Protein AF-A0A354Q6N7-F1 (afdb_monomer_lite)

Foldseek 3Di:
DFWDDPDPFAIFDKDKDQVQDPVRDGDDIDDIDTQADAPTDWGAWAAAQLQQKIKIKHQQAADWDQDPPDHDTDRQFRMFIKIFGQDPPRDDQPDDDDDDPPDDPPVDLPDPDDDDDDDDDDDDDDDDDDPPPRNDNHGDRVCRNVRMGTDPDDTAAWDHWYHDHSDIDTDGDDDDDPVVVVD

pLDDT: mean 81.59, std 21.36, range [28.44, 98.69]

Structure (mmCIF, N/CA/C/O backbone):
data_AF-A0A354Q6N7-F1
#
_entry.id   AF-A0A354Q6N7-F1
#
loop_
_atom_site.group_PDB
_atom_site.id
_atom_site.type_symbol
_atom_site.label_atom_id
_atom_site.label_alt_id
_atom_site.label_comp_id
_atom_site.label_asym_id
_atom_site.label_entity_id
_atom_site.label_seq_id
_atom_site.pdbx_PDB_ins_code
_atom_site.Cartn_x
_atom_site.Cartn_y
_atom_site.Cartn_z
_atom_site.occupancy
_atom_site.B_iso_or_equiv
_atom_site.auth_seq_id
_atom_site.auth_comp_id
_atom_site.auth_asym_id
_atom_site.auth_atom_id
_atom_site.pdbx_PDB_model_num
ATOM 1 N N . ALA A 1 1 ? -4.421 6.807 7.358 1.00 95.75 1 ALA A N 1
ATOM 2 C CA . ALA A 1 1 ? -3.077 6.249 7.126 1.00 95.75 1 ALA A CA 1
ATOM 3 C C . ALA A 1 1 ? -2.298 7.232 6.268 1.00 95.75 1 ALA A C 1
ATOM 5 O O . ALA A 1 1 ? -2.925 7.935 5.482 1.00 95.75 1 ALA A O 1
ATOM 6 N N . TYR A 1 2 ? -0.984 7.327 6.434 1.00 97.75 2 TYR A N 1
ATOM 7 C CA . TYR A 1 2 ? -0.142 8.202 5.618 1.00 97.75 2 TYR A CA 1
ATOM 8 C C . TYR A 1 2 ? 1.257 7.610 5.454 1.00 97.75 2 TYR A C 1
ATOM 10 O O . TYR A 1 2 ? 1.681 6.769 6.245 1.00 97.75 2 TYR A O 1
ATOM 18 N N . THR A 1 3 ? 1.964 8.058 4.422 1.00 98.38 3 THR A N 1
ATOM 19 C CA . THR A 1 3 ? 3.353 7.681 4.157 1.00 98.38 3 THR A CA 1
ATOM 20 C C . THR A 1 3 ? 4.304 8.616 4.888 1.00 98.38 3 THR A C 1
ATOM 22 O O . THR A 1 3 ? 4.137 9.835 4.836 1.00 98.38 3 THR A O 1
ATOM 25 N N . LYS A 1 4 ? 5.323 8.059 5.545 1.00 97.94 4 LYS A N 1
ATOM 26 C CA . LYS A 1 4 ? 6.376 8.823 6.219 1.00 97.94 4 LYS A CA 1
ATOM 27 C C . LYS A 1 4 ? 7.749 8.337 5.769 1.00 97.94 4 LYS A C 1
ATOM 29 O O . LYS A 1 4 ? 7.989 7.133 5.726 1.00 97.94 4 LYS A O 1
ATOM 34 N N . HIS A 1 5 ? 8.655 9.275 5.507 1.00 97.88 5 HIS A N 1
ATOM 35 C CA . HIS A 1 5 ? 10.071 8.974 5.311 1.00 97.88 5 HIS A CA 1
ATOM 36 C C . HIS A 1 5 ? 10.718 8.550 6.632 1.00 97.88 5 HIS A C 1
ATOM 38 O O . HIS A 1 5 ? 10.623 9.257 7.638 1.00 97.88 5 HIS A O 1
ATOM 44 N N . LEU A 1 6 ? 11.370 7.390 6.611 1.00 97.12 6 LEU A N 1
ATOM 45 C CA . LEU A 1 6 ? 12.293 6.940 7.652 1.00 97.12 6 LEU A CA 1
ATOM 46 C C . LEU A 1 6 ? 13.732 7.350 7.301 1.00 97.12 6 LEU A C 1
ATOM 48 O O . LEU A 1 6 ? 14.519 7.664 8.188 1.00 97.12 6 LEU A O 1
ATOM 52 N N . SER A 1 7 ? 14.048 7.395 6.003 1.00 96.44 7 SER A N 1
ATOM 53 C CA . SER A 1 7 ? 15.291 7.926 5.436 1.00 96.44 7 SER A CA 1
ATOM 54 C C . SER A 1 7 ? 15.039 8.459 4.012 1.00 96.44 7 SER A C 1
ATOM 56 O O . SER A 1 7 ? 13.890 8.540 3.565 1.00 96.44 7 SER A O 1
ATOM 58 N N . LEU A 1 8 ? 16.106 8.816 3.287 1.00 93.25 8 LEU A N 1
ATOM 59 C CA . LEU A 1 8 ? 16.019 9.196 1.870 1.00 93.25 8 LEU A CA 1
ATOM 60 C C . LEU A 1 8 ? 15.509 8.053 0.978 1.00 93.25 8 LEU A C 1
ATOM 62 O O . LEU A 1 8 ? 14.829 8.315 -0.007 1.00 93.25 8 LEU A O 1
ATOM 66 N N . GLU A 1 9 ? 15.797 6.801 1.342 1.00 92.75 9 GLU A N 1
ATOM 67 C CA . GLU A 1 9 ? 15.470 5.616 0.535 1.00 92.75 9 GLU A CA 1
ATOM 68 C C . GLU A 1 9 ? 14.433 4.691 1.188 1.00 92.75 9 GLU A C 1
ATOM 70 O O . GLU A 1 9 ? 14.133 3.625 0.652 1.00 92.75 9 GLU A O 1
ATOM 75 N N . LEU A 1 10 ? 13.891 5.077 2.349 1.00 96.88 10 LEU A N 1
ATOM 76 C CA . LEU A 1 10 ? 12.929 4.272 3.098 1.00 96.88 10 LEU A CA 1
ATOM 77 C C . LEU A 1 10 ? 11.678 5.069 3.447 1.00 96.88 10 LEU A C 1
ATOM 79 O O . LEU A 1 10 ? 11.755 6.108 4.111 1.00 96.88 10 LEU A O 1
ATOM 83 N N . THR A 1 11 ? 10.514 4.535 3.079 1.00 98.38 11 THR A N 1
ATOM 84 C CA . THR A 1 11 ? 9.207 5.042 3.519 1.00 98.38 11 THR A CA 1
ATOM 85 C C . THR A 1 11 ? 8.363 3.926 4.110 1.00 98.38 11 THR A C 1
ATOM 87 O O . THR A 1 11 ? 8.349 2.818 3.587 1.00 98.38 11 THR A O 1
ATOM 90 N N . ALA A 1 12 ? 7.627 4.229 5.178 1.00 98.44 12 ALA A N 1
ATOM 91 C CA . ALA A 1 12 ? 6.687 3.307 5.813 1.00 98.44 12 ALA A CA 1
ATOM 92 C C . ALA A 1 12 ? 5.291 3.930 5.913 1.00 98.44 12 ALA A C 1
ATOM 94 O O . ALA A 1 12 ? 5.128 5.156 5.845 1.00 98.44 12 ALA A O 1
ATOM 95 N N . ILE A 1 13 ? 4.281 3.085 6.122 1.00 98.62 13 ILE A N 1
ATOM 96 C CA . ILE A 1 13 ? 2.915 3.530 6.385 1.00 98.62 13 ILE A CA 1
ATOM 97 C C . ILE A 1 13 ? 2.697 3.680 7.890 1.00 98.62 13 ILE A C 1
ATOM 99 O O . ILE A 1 13 ? 3.024 2.799 8.688 1.00 98.62 13 ILE A O 1
ATOM 103 N N . PHE A 1 14 ? 2.100 4.808 8.265 1.00 98.38 14 PHE A N 1
ATOM 104 C CA . PHE A 1 14 ? 1.717 5.137 9.629 1.00 98.38 14 PHE A CA 1
ATOM 105 C C . PHE A 1 14 ? 0.203 5.326 9.749 1.00 98.38 14 PHE A C 1
ATOM 107 O O . PHE A 1 14 ? -0.468 5.860 8.855 1.00 98.38 14 PHE A O 1
ATOM 114 N N . LEU A 1 15 ? -0.339 4.933 10.897 1.00 96.75 15 LEU A N 1
ATOM 115 C CA . LEU A 1 15 ? -1.688 5.273 11.331 1.00 96.75 15 LEU A CA 1
ATOM 116 C C . LEU A 1 15 ? -1.654 6.465 12.279 1.00 96.75 15 LEU A C 1
ATOM 118 O O . LEU A 1 15 ? -0.769 6.587 13.120 1.00 96.75 15 LEU A O 1
ATOM 122 N N . LEU A 1 16 ? -2.655 7.330 12.142 1.00 93.62 16 LEU A N 1
ATOM 123 C CA . LEU A 1 16 ? -2.861 8.486 13.000 1.00 93.62 16 LEU A CA 1
ATOM 124 C C . LEU A 1 16 ? -4.340 8.566 13.365 1.00 93.62 16 LEU A C 1
ATOM 126 O O . LEU A 1 16 ? -5.191 8.693 12.484 1.00 93.62 16 LEU A O 1
ATOM 130 N N . ASP A 1 17 ? -4.627 8.495 14.660 1.00 89.19 17 ASP A N 1
ATOM 131 C CA . ASP A 1 17 ? -5.966 8.699 15.206 1.00 89.19 17 ASP A CA 1
ATOM 132 C C . ASP A 1 17 ? -6.174 10.195 15.479 1.00 89.19 17 ASP A C 1
ATOM 134 O O . ASP A 1 17 ? -5.593 10.771 16.406 1.00 89.19 17 ASP A O 1
ATOM 138 N N . LEU A 1 18 ? -6.991 10.823 14.630 1.00 83.69 18 LEU A N 1
ATOM 139 C CA . LEU A 1 18 ? -7.288 12.254 14.679 1.00 83.69 18 LEU A CA 1
ATOM 140 C C . LEU A 1 18 ? -8.446 12.611 15.619 1.00 83.69 18 LEU A C 1
ATOM 142 O O . LEU A 1 18 ? -8.684 13.805 15.773 1.00 83.69 18 LEU A O 1
ATOM 146 N N . LYS A 1 19 ? -9.188 11.623 16.164 1.00 78.81 19 LYS A N 1
ATOM 147 C CA . LYS A 1 19 ? -10.480 11.755 16.885 1.00 78.81 19 LYS A CA 1
ATOM 148 C C . LYS A 1 19 ? -11.218 13.084 16.621 1.00 78.81 19 LYS A C 1
ATOM 150 O O . LYS A 1 19 ? -11.359 13.901 17.535 1.00 78.81 19 LYS A O 1
ATOM 155 N N . PRO A 1 20 ? -11.661 13.344 15.380 1.00 74.38 20 PRO A N 1
ATOM 156 C CA . PRO A 1 20 ? -12.223 14.640 15.023 1.00 74.38 20 PRO A CA 1
ATOM 157 C C . PRO A 1 20 ? -13.420 14.976 15.922 1.00 74.38 20 PRO A C 1
ATOM 159 O O . PRO A 1 20 ? -14.337 14.172 16.085 1.00 74.38 20 PRO A O 1
ATOM 162 N N . SER A 1 21 ? -13.400 16.165 16.528 1.00 75.25 21 SER A N 1
ATOM 163 C CA . SER A 1 21 ? -14.515 16.651 17.341 1.00 75.25 21 SER A CA 1
ATOM 164 C C . SER A 1 21 ? -15.721 16.935 16.448 1.00 75.25 21 SER A C 1
ATOM 166 O O . SER A 1 21 ? -15.581 17.616 15.432 1.00 75.25 21 SER A O 1
ATOM 168 N N . ALA A 1 22 ? -16.912 16.492 16.862 1.00 77.06 22 ALA A N 1
ATOM 169 C CA . ALA A 1 22 ? -18.169 16.784 16.164 1.00 77.06 22 ALA A CA 1
ATOM 170 C C . ALA A 1 22 ? -18.421 18.294 15.980 1.00 77.06 22 ALA A C 1
ATOM 172 O O . ALA A 1 22 ? -19.066 18.702 15.022 1.00 77.06 22 ALA A O 1
ATOM 173 N N . ASN A 1 23 ? -17.846 19.124 16.855 1.00 83.44 23 ASN A N 1
ATOM 174 C CA . ASN A 1 23 ? -18.022 20.576 16.852 1.00 83.44 23 ASN A CA 1
ATOM 175 C C . ASN A 1 23 ? -16.864 21.317 16.151 1.00 83.44 23 ASN A C 1
ATOM 177 O O . ASN A 1 23 ? -16.696 22.518 16.345 1.00 83.44 23 ASN A O 1
ATOM 181 N N . GLY A 1 24 ? -16.001 20.612 15.407 1.00 77.56 24 GLY A N 1
ATOM 182 C CA . GLY A 1 24 ? -14.896 21.217 14.647 1.00 77.56 24 GLY A CA 1
ATOM 183 C C . GLY A 1 24 ? -13.723 21.735 15.491 1.00 77.56 24 GLY A C 1
ATOM 184 O O . GLY A 1 24 ? -12.819 22.386 14.968 1.00 77.56 24 GLY A O 1
ATOM 185 N N . LYS A 1 25 ? -13.695 21.451 16.799 1.00 79.56 25 LYS A N 1
ATOM 186 C CA . LYS A 1 25 ? -12.598 21.872 17.677 1.00 79.56 25 LYS A CA 1
ATOM 187 C C . LYS A 1 25 ? -11.338 21.051 17.394 1.00 79.56 25 LYS A C 1
ATOM 189 O O . LYS A 1 25 ? -11.385 19.821 17.360 1.00 79.56 25 LYS A O 1
ATOM 194 N N . ARG A 1 26 ? -10.197 21.736 17.253 1.00 73.56 26 ARG A N 1
ATOM 195 C CA . ARG A 1 26 ? -8.878 21.092 17.174 1.00 73.56 26 ARG A CA 1
ATOM 196 C C . ARG A 1 26 ? -8.612 20.291 18.445 1.00 73.56 26 ARG A C 1
ATOM 198 O O . ARG A 1 26 ? -8.719 20.824 19.549 1.00 73.56 26 ARG A O 1
ATOM 205 N N . ILE A 1 27 ? -8.217 19.037 18.273 1.00 78.69 27 ILE A N 1
ATOM 206 C CA . ILE A 1 27 ? -7.749 18.178 19.354 1.00 78.69 27 ILE A CA 1
ATOM 207 C C . ILE A 1 27 ? -6.314 17.725 19.080 1.00 78.69 27 ILE A C 1
ATOM 209 O O . ILE A 1 27 ? -5.869 17.703 17.931 1.00 78.69 27 ILE A O 1
ATOM 213 N N . LYS A 1 28 ? -5.577 17.381 20.137 1.00 81.25 28 LYS A N 1
ATOM 214 C CA . LYS A 1 28 ? -4.241 16.799 19.996 1.00 81.25 28 LYS A CA 1
ATOM 215 C C . LYS A 1 28 ? -4.390 15.371 19.468 1.00 81.25 28 LYS A C 1
ATOM 217 O O . LYS A 1 28 ? -5.076 14.562 20.092 1.00 81.25 28 LYS A O 1
ATOM 222 N N . ALA A 1 29 ? -3.769 15.083 18.327 1.00 82.94 29 ALA A N 1
ATOM 223 C CA . ALA A 1 29 ? -3.731 13.730 17.789 1.00 82.94 29 ALA A CA 1
ATOM 224 C C . ALA A 1 29 ? -2.908 12.814 18.707 1.00 82.94 29 ALA A C 1
ATOM 226 O O . ALA A 1 29 ? -2.018 13.280 19.425 1.00 82.94 29 ALA A O 1
ATOM 227 N N . LYS A 1 30 ? -3.215 11.515 18.684 1.00 86.81 30 LYS A N 1
ATOM 228 C CA . LYS A 1 30 ? -2.350 10.515 19.320 1.00 86.81 30 LYS A CA 1
ATOM 229 C C . LYS A 1 30 ? -1.020 10.407 18.577 1.00 86.81 30 LYS A C 1
ATOM 231 O O . LYS A 1 30 ? -0.914 10.832 17.426 1.00 86.81 30 LYS A O 1
ATOM 236 N N . ASP A 1 31 ? -0.039 9.792 19.226 1.00 92.69 31 ASP A N 1
ATOM 237 C CA . ASP A 1 31 ? 1.222 9.470 18.571 1.00 92.69 31 ASP A CA 1
ATOM 238 C C . ASP A 1 31 ? 0.977 8.529 17.377 1.00 92.69 31 ASP A C 1
ATOM 240 O O . ASP A 1 31 ? 0.212 7.564 17.502 1.00 92.69 31 AS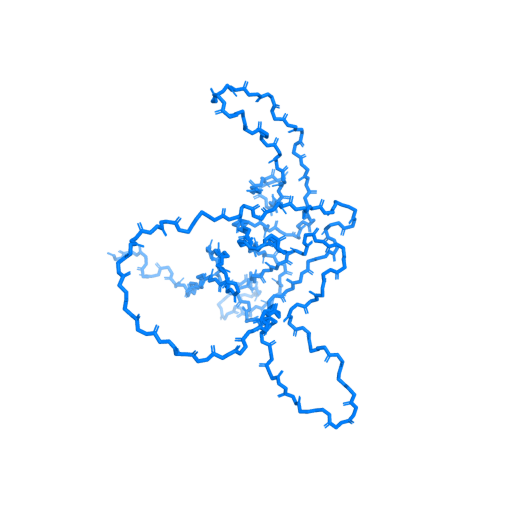P A O 1
ATOM 244 N N . PRO A 1 32 ? 1.573 8.813 16.204 1.00 95.56 32 PRO A N 1
ATOM 245 C CA . PRO A 1 32 ? 1.449 7.942 15.047 1.00 95.56 32 PRO A CA 1
ATOM 246 C C . PRO A 1 32 ? 2.042 6.555 15.311 1.00 95.56 32 PRO A C 1
ATOM 248 O O . PRO A 1 32 ? 3.126 6.437 15.880 1.00 95.56 32 PRO A O 1
ATOM 251 N N . VAL A 1 33 ? 1.379 5.513 14.813 1.00 97.06 33 VAL A N 1
ATOM 252 C CA . VAL A 1 33 ? 1.841 4.120 14.913 1.00 97.06 33 VAL A CA 1
ATOM 253 C C . VAL A 1 33 ? 2.346 3.664 13.549 1.00 97.06 33 VAL A C 1
ATOM 255 O O . VAL A 1 33 ? 1.612 3.760 12.566 1.00 97.06 33 VAL A O 1
ATOM 258 N N . GLN A 1 34 ? 3.584 3.172 13.473 1.00 98.06 34 GLN A N 1
ATOM 259 C CA . GLN A 1 34 ? 4.106 2.537 12.260 1.00 98.06 34 GLN A CA 1
ATOM 260 C C . GLN A 1 34 ? 3.454 1.164 12.091 1.00 98.06 34 GLN A C 1
ATOM 262 O O . GLN A 1 34 ? 3.458 0.373 13.030 1.00 98.06 34 GLN A O 1
ATOM 267 N N . ILE A 1 35 ? 2.908 0.876 10.910 1.00 98.19 35 ILE A N 1
ATOM 268 C CA . ILE A 1 35 ? 2.184 -0.382 10.657 1.00 98.19 35 ILE A CA 1
ATOM 269 C C . ILE A 1 35 ? 2.809 -1.255 9.573 1.00 98.19 35 ILE A C 1
ATOM 271 O O . ILE A 1 35 ? 2.388 -2.392 9.398 1.00 98.19 35 ILE A O 1
ATOM 275 N N . THR A 1 36 ? 3.826 -0.758 8.869 1.00 98.31 36 THR A N 1
ATOM 276 C CA . THR A 1 36 ? 4.599 -1.555 7.915 1.00 98.31 36 THR A CA 1
ATOM 277 C C . THR A 1 36 ? 6.085 -1.528 8.254 1.00 98.31 36 THR A C 1
ATOM 279 O O . THR A 1 36 ? 6.597 -0.551 8.804 1.00 98.31 36 THR A O 1
ATOM 282 N N . GLN A 1 37 ? 6.786 -2.611 7.920 1.00 96.06 37 GLN A N 1
ATOM 283 C CA . GLN A 1 37 ? 8.248 -2.691 7.968 1.00 96.06 37 GLN A CA 1
ATOM 284 C C . GLN A 1 37 ? 8.776 -2.699 6.528 1.00 96.06 37 GLN A C 1
ATOM 286 O O . GLN A 1 37 ? 8.704 -3.747 5.883 1.00 96.06 37 GLN A O 1
ATOM 291 N N . PRO A 1 38 ? 9.178 -1.551 5.952 1.00 93.19 38 PRO A N 1
ATOM 292 C CA . PRO A 1 38 ? 9.554 -1.452 4.542 1.00 93.19 38 PRO A CA 1
ATOM 293 C C . PRO A 1 38 ? 10.894 -2.111 4.236 1.00 93.19 38 PRO A C 1
ATOM 295 O O . PRO A 1 38 ? 11.821 -2.052 5.037 1.00 93.19 38 PRO A O 1
ATOM 298 N N . VAL A 1 39 ? 11.003 -2.675 3.030 1.00 93.62 39 VAL A N 1
ATOM 299 C CA . VAL A 1 39 ? 12.310 -3.008 2.437 1.00 93.62 39 VAL A CA 1
ATOM 300 C C . VAL A 1 39 ? 12.891 -1.783 1.728 1.00 93.62 39 VAL A C 1
ATOM 302 O O . VAL A 1 39 ? 14.075 -1.496 1.864 1.00 93.62 39 VAL A O 1
ATOM 305 N N . ARG A 1 40 ? 12.043 -1.031 1.011 1.00 94.19 40 ARG A N 1
ATOM 306 C CA . ARG A 1 40 ? 12.386 0.266 0.417 1.00 94.19 40 ARG A CA 1
ATOM 307 C C . ARG A 1 40 ? 11.244 1.271 0.590 1.00 94.19 40 ARG A C 1
ATOM 309 O O . ARG A 1 40 ? 11.121 1.909 1.632 1.00 94.19 40 ARG A O 1
ATOM 316 N N . TYR A 1 41 ? 10.349 1.365 -0.385 1.00 96.62 41 TYR A N 1
ATOM 317 C CA . TYR A 1 41 ? 9.258 2.336 -0.370 1.00 96.62 41 TYR A CA 1
ATOM 318 C C . TYR A 1 41 ? 7.920 1.655 -0.117 1.00 96.62 41 TYR A C 1
ATOM 320 O O . TYR A 1 41 ? 7.472 0.913 -0.980 1.00 96.62 41 TYR A O 1
ATOM 328 N N . ASP A 1 42 ? 7.252 1.948 0.998 1.00 98.31 42 ASP A N 1
ATOM 329 C CA . ASP A 1 42 ? 5.803 1.756 1.135 1.00 98.31 42 ASP A CA 1
ATOM 330 C C . ASP A 1 42 ? 5.096 3.106 1.004 1.00 98.31 42 ASP A C 1
ATOM 332 O O . ASP A 1 42 ? 5.447 4.063 1.707 1.00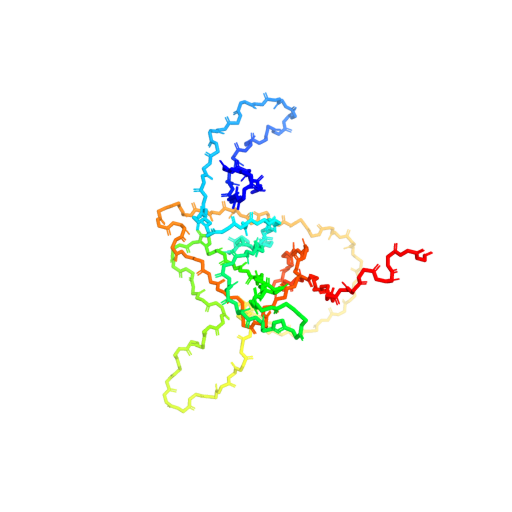 98.31 42 ASP A O 1
ATOM 336 N N . PHE A 1 43 ? 4.100 3.212 0.124 1.00 98.25 43 PHE A N 1
ATOM 337 C CA . PHE A 1 43 ? 3.429 4.482 -0.150 1.00 98.25 43 PHE A CA 1
ATOM 338 C C . PHE A 1 43 ? 2.002 4.324 -0.704 1.00 98.25 43 PHE A C 1
ATOM 340 O O . PHE A 1 43 ? 1.516 3.217 -0.920 1.00 98.25 43 PHE A O 1
ATOM 347 N N . SER A 1 44 ? 1.310 5.454 -0.891 1.00 98.31 44 SER A N 1
ATOM 348 C CA . SER A 1 44 ? -0.078 5.525 -1.384 1.00 98.31 44 SER A CA 1
ATOM 349 C C . SER A 1 44 ? -1.077 4.663 -0.587 1.00 98.31 44 SER A C 1
ATOM 351 O O . SER A 1 44 ? -1.765 3.835 -1.176 1.00 98.31 44 SER A O 1
ATOM 353 N N . PRO A 1 45 ? -1.187 4.814 0.749 1.00 98.44 45 PRO A N 1
ATOM 354 C CA . PRO A 1 45 ? -2.115 4.007 1.531 1.00 98.44 45 PRO A CA 1
ATOM 355 C C . PRO A 1 45 ? -3.581 4.389 1.258 1.00 98.44 45 PRO A C 1
ATOM 357 O O . PRO A 1 45 ? -3.935 5.569 1.311 1.00 98.44 45 PRO A O 1
ATOM 360 N N . ALA A 1 46 ? -4.448 3.397 1.054 1.00 98.38 46 ALA A N 1
ATOM 361 C CA . ALA A 1 46 ? -5.880 3.570 0.817 1.00 98.38 46 ALA A CA 1
ATOM 362 C C . ALA A 1 46 ? -6.697 2.513 1.575 1.00 98.38 46 ALA A C 1
ATOM 364 O O . ALA A 1 46 ? -6.447 1.318 1.455 1.00 98.38 46 ALA A O 1
ATOM 365 N N . PHE A 1 47 ? -7.684 2.944 2.360 1.00 97.12 47 PHE A N 1
ATOM 366 C CA . PHE A 1 47 ? -8.558 2.015 3.081 1.00 97.12 47 PHE A CA 1
ATOM 367 C C . PHE A 1 47 ? -9.579 1.360 2.148 1.00 97.12 47 PHE A C 1
ATOM 369 O O . PHE A 1 47 ? -10.120 2.009 1.251 1.00 97.12 47 PHE A O 1
ATOM 376 N N . ASP A 1 48 ? -9.880 0.091 2.412 1.00 95.38 48 ASP A N 1
ATOM 377 C CA . ASP A 1 48 ? -11.106 -0.553 1.949 1.00 95.38 48 ASP A CA 1
ATOM 378 C C . ASP A 1 48 ? -12.330 0.136 2.590 1.00 95.38 48 ASP A C 1
ATOM 380 O O . ASP A 1 48 ? -12.333 0.326 3.812 1.00 95.38 48 ASP A O 1
ATOM 384 N N . PRO A 1 49 ? -13.376 0.509 1.826 1.00 94.56 49 PRO A N 1
ATOM 385 C CA . PRO A 1 49 ? -14.574 1.148 2.378 1.00 94.56 49 PRO A CA 1
ATOM 386 C C . PRO A 1 49 ? -15.310 0.320 3.439 1.00 94.56 49 PRO A C 1
ATOM 388 O O . PRO A 1 49 ? -16.010 0.891 4.273 1.00 94.56 49 PRO A O 1
ATOM 391 N N . GLU A 1 50 ? -15.146 -1.005 3.427 1.00 91.88 50 GLU A N 1
ATOM 392 C CA . GLU A 1 50 ? -15.723 -1.916 4.424 1.00 91.88 50 GLU A CA 1
ATOM 393 C C . GLU A 1 50 ? -14.810 -2.117 5.649 1.00 91.88 50 GLU A C 1
ATOM 395 O O . GLU A 1 50 ? -15.176 -2.816 6.590 1.00 91.88 50 GLU A O 1
ATOM 400 N N . GLY A 1 51 ? -13.628 -1.488 5.677 1.00 93.00 51 GLY A N 1
ATOM 401 C CA . GLY A 1 51 ? -12.714 -1.532 6.819 1.00 93.00 51 GLY A CA 1
ATOM 402 C C . GLY A 1 51 ? -12.028 -2.883 7.026 1.00 93.00 51 GLY A C 1
ATOM 403 O O . GLY A 1 51 ? -11.540 -3.147 8.123 1.00 93.00 51 GLY A O 1
ATOM 404 N N . ARG A 1 52 ? -11.975 -3.740 6.000 1.00 93.69 52 ARG A N 1
ATOM 405 C CA . ARG A 1 52 ? -11.313 -5.054 6.084 1.00 93.69 52 ARG A CA 1
ATOM 406 C C . ARG A 1 52 ? -9.801 -4.944 5.905 1.00 93.69 52 ARG A C 1
ATOM 408 O O . ARG A 1 52 ? -9.031 -5.619 6.592 1.00 93.69 52 ARG A O 1
ATOM 415 N N . TRP A 1 53 ? -9.379 -4.066 4.996 1.00 96.75 53 TRP A N 1
ATOM 416 C CA . TRP A 1 53 ? -7.998 -3.981 4.535 1.00 96.75 53 TRP A CA 1
ATOM 417 C C . TRP A 1 53 ? -7.502 -2.539 4.417 1.00 96.75 53 TRP A C 1
ATOM 419 O O . TRP A 1 53 ? -8.272 -1.592 4.229 1.00 96.75 53 TRP A O 1
ATOM 429 N N . LEU A 1 54 ? -6.181 -2.386 4.472 1.00 98.06 54 LEU A N 1
ATOM 430 C CA . LEU A 1 54 ? -5.474 -1.199 4.010 1.00 98.06 54 LEU A CA 1
ATOM 431 C C . LEU A 1 54 ? -4.615 -1.577 2.804 1.00 98.06 54 LEU A C 1
ATOM 433 O O . LEU A 1 54 ? -3.658 -2.334 2.933 1.00 98.06 54 LEU A O 1
ATOM 437 N N . TYR A 1 55 ? -4.940 -1.026 1.644 1.00 98.56 55 TYR A N 1
ATOM 438 C CA . TYR A 1 55 ? -4.140 -1.165 0.436 1.00 98.56 55 TYR A CA 1
ATOM 439 C C . TYR A 1 55 ? -2.979 -0.179 0.441 1.00 98.56 55 TYR A C 1
ATOM 441 O O . TYR A 1 55 ? -3.099 0.924 0.975 1.00 98.56 55 TYR A O 1
ATOM 449 N N . PHE A 1 56 ? -1.869 -0.551 -0.181 1.00 98.69 56 PHE A N 1
ATOM 450 C CA . PHE A 1 56 ? -0.732 0.332 -0.414 1.00 98.69 56 PHE A CA 1
ATOM 451 C C . PHE A 1 56 ? 0.127 -0.214 -1.558 1.00 98.69 56 PHE A C 1
ATOM 453 O O . PHE A 1 56 ? -0.037 -1.350 -2.005 1.00 98.69 56 PHE A O 1
ATOM 460 N N . LEU A 1 57 ? 1.040 0.610 -2.054 1.00 98.62 57 LEU A N 1
ATOM 461 C CA . LEU A 1 57 ? 2.042 0.214 -3.034 1.00 98.62 57 LEU A CA 1
ATOM 462 C C . LEU A 1 57 ? 3.374 0.020 -2.325 1.00 98.62 57 LEU A C 1
ATOM 464 O O . LEU A 1 57 ? 3.713 0.798 -1.428 1.00 98.62 57 LEU A O 1
ATOM 468 N N . SER A 1 58 ? 4.129 -1.002 -2.726 1.00 98.06 58 SER A N 1
ATOM 469 C CA . SER A 1 58 ? 5.418 -1.273 -2.104 1.00 98.06 58 SER A CA 1
ATOM 470 C C . SER A 1 58 ? 6.502 -1.713 -3.075 1.00 98.06 58 SER A C 1
ATOM 472 O O . SER A 1 58 ? 6.259 -2.547 -3.947 1.00 98.06 58 SER A O 1
ATOM 474 N N . SER A 1 59 ? 7.708 -1.175 -2.883 1.00 96.69 59 SER A N 1
ATOM 475 C CA . SER A 1 59 ? 8.952 -1.621 -3.510 1.00 96.69 59 SER A CA 1
ATOM 476 C C . SER A 1 59 ? 9.627 -2.693 -2.652 1.00 96.69 59 SER A C 1
ATOM 478 O O . SER A 1 59 ? 10.453 -2.375 -1.791 1.00 96.69 59 SER A O 1
ATOM 480 N N . ARG A 1 60 ? 9.261 -3.958 -2.875 1.00 94.56 60 ARG A N 1
ATOM 481 C CA . ARG A 1 60 ? 9.810 -5.137 -2.168 1.00 94.56 60 ARG A CA 1
ATOM 482 C C . ARG A 1 60 ? 10.298 -6.239 -3.105 1.00 94.56 60 ARG A C 1
ATOM 484 O O . ARG A 1 60 ? 10.909 -7.195 -2.638 1.00 94.56 60 ARG A O 1
ATOM 491 N N . ILE A 1 61 ? 10.051 -6.099 -4.407 1.00 93.31 61 ILE A N 1
ATOM 492 C CA . ILE A 1 61 ? 10.460 -7.067 -5.420 1.00 93.31 61 ILE A CA 1
ATOM 493 C C . ILE A 1 61 ? 11.757 -6.599 -6.069 1.00 93.31 61 ILE A C 1
ATOM 495 O O . ILE A 1 61 ? 11.888 -5.442 -6.463 1.00 93.31 61 ILE A O 1
ATOM 499 N N . TYR A 1 62 ? 12.711 -7.514 -6.207 1.00 90.62 62 TYR A N 1
ATOM 500 C CA . TYR A 1 62 ? 13.987 -7.266 -6.868 1.00 90.62 62 TYR A CA 1
ATOM 501 C C . TYR A 1 62 ? 14.163 -8.273 -7.997 1.00 90.62 62 TYR A C 1
ATOM 503 O O . TYR A 1 62 ? 14.796 -9.309 -7.820 1.00 90.62 62 TYR A O 1
ATOM 511 N N . ASN A 1 63 ? 13.578 -7.960 -9.155 1.00 90.75 63 ASN A N 1
ATOM 512 C CA . ASN A 1 63 ? 13.762 -8.733 -10.378 1.00 90.75 63 ASN A CA 1
ATOM 513 C C . ASN A 1 63 ? 14.818 -8.044 -11.274 1.00 90.75 63 ASN A C 1
ATOM 515 O O . ASN A 1 63 ? 14.522 -6.983 -11.834 1.00 90.75 63 ASN A O 1
ATOM 519 N N . PRO A 1 64 ? 16.061 -8.560 -11.355 1.00 90.81 64 PRO A N 1
ATOM 520 C CA . PRO A 1 64 ? 17.130 -7.930 -12.124 1.00 90.81 64 PRO A CA 1
ATOM 521 C C . PRO A 1 64 ? 16.922 -8.100 -13.634 1.00 90.81 64 PRO A C 1
ATOM 523 O O . PRO A 1 64 ? 16.589 -9.175 -14.122 1.00 90.81 64 PRO A O 1
ATOM 526 N N . ILE A 1 65 ? 17.206 -7.041 -14.385 1.00 88.31 65 ILE A N 1
ATOM 527 C CA . ILE A 1 65 ? 17.217 -7.011 -15.848 1.00 88.31 65 ILE A CA 1
ATOM 528 C C . ILE A 1 65 ? 18.651 -6.747 -16.292 1.00 88.31 65 ILE A C 1
ATOM 530 O O . ILE A 1 65 ? 19.278 -5.802 -15.812 1.00 88.31 65 ILE A O 1
ATOM 534 N N . TRP A 1 66 ? 19.177 -7.564 -17.202 1.00 88.81 66 TRP A N 1
ATOM 535 C CA . TRP A 1 66 ? 20.504 -7.336 -17.771 1.00 88.81 66 TRP A CA 1
ATOM 536 C C . TRP A 1 66 ? 20.507 -6.128 -18.701 1.00 88.81 66 TRP A C 1
ATOM 538 O O . TRP A 1 66 ? 19.663 -6.009 -19.589 1.00 88.81 66 TRP A O 1
ATOM 548 N N . ASP A 1 67 ? 21.480 -5.249 -18.490 1.00 85.31 67 ASP A N 1
ATOM 549 C CA . ASP A 1 67 ? 21.723 -4.110 -19.364 1.00 85.31 67 ASP A CA 1
ATOM 550 C C . ASP A 1 67 ? 22.523 -4.574 -20.595 1.00 85.31 67 ASP A C 1
ATOM 552 O O . ASP A 1 67 ? 23.481 -5.341 -20.489 1.00 85.31 67 ASP A O 1
ATOM 556 N N . THR A 1 68 ? 22.087 -4.158 -21.785 1.00 84.88 68 THR A N 1
ATOM 557 C CA . THR A 1 68 ? 22.719 -4.529 -23.062 1.00 84.88 68 THR A CA 1
ATOM 558 C C . THR A 1 68 ? 23.844 -3.580 -23.476 1.00 84.88 68 THR A C 1
ATOM 560 O O . THR A 1 68 ? 24.531 -3.844 -24.459 1.00 84.88 68 THR A O 1
ATOM 563 N N . VAL A 1 69 ? 23.996 -2.449 -22.784 1.00 85.62 69 VAL A N 1
ATOM 564 C CA . VAL A 1 69 ? 24.959 -1.379 -23.074 1.00 85.62 69 VAL A CA 1
ATOM 565 C C . VAL A 1 69 ? 26.023 -1.295 -21.982 1.00 85.62 69 VAL A C 1
ATOM 567 O O . VAL A 1 69 ? 27.210 -1.218 -22.297 1.00 85.62 69 VAL A O 1
ATOM 570 N N . GLN A 1 70 ? 25.628 -1.313 -20.706 1.00 81.88 70 GLN A N 1
ATOM 571 C CA . GLN A 1 70 ? 26.557 -1.355 -19.575 1.00 81.88 70 GLN A CA 1
ATOM 572 C C . GLN A 1 70 ? 26.706 -2.776 -19.030 1.00 81.88 70 GLN A C 1
ATOM 574 O O . GLN A 1 70 ? 25.748 -3.538 -18.958 1.00 81.88 70 GLN A O 1
ATOM 579 N N . THR A 1 71 ? 27.906 -3.127 -18.566 1.00 83.62 71 THR A N 1
ATOM 580 C CA . THR A 1 71 ? 28.113 -4.374 -17.822 1.00 83.62 71 THR A CA 1
ATOM 581 C C . THR A 1 71 ? 27.434 -4.261 -16.453 1.00 83.62 71 THR A C 1
ATOM 583 O O . THR A 1 71 ? 28.012 -3.709 -15.519 1.00 83.62 71 THR A O 1
ATOM 586 N N . GLY A 1 72 ? 26.200 -4.757 -16.321 1.00 87.94 72 GLY A N 1
ATOM 587 C CA . GLY A 1 72 ? 25.452 -4.686 -15.066 1.00 87.94 72 GLY A CA 1
ATOM 588 C C . GLY A 1 72 ? 24.006 -5.179 -15.149 1.00 87.94 72 GLY A C 1
ATOM 589 O O . GLY A 1 72 ? 23.549 -5.684 -16.174 1.00 87.94 72 GLY A O 1
ATOM 590 N N . THR A 1 73 ? 23.289 -5.039 -14.031 1.00 88.94 73 THR A N 1
ATOM 591 C CA . THR A 1 73 ? 21.843 -5.286 -13.946 1.00 88.94 73 THR A CA 1
ATOM 592 C C . THR A 1 73 ? 21.123 -4.059 -13.400 1.00 88.94 73 THR A C 1
ATOM 594 O O . THR A 1 73 ? 21.688 -3.278 -12.634 1.00 88.94 73 THR A O 1
ATOM 597 N N . SER A 1 74 ? 19.865 -3.901 -13.794 1.00 87.25 74 SER A N 1
ATOM 598 C CA . SER A 1 74 ? 18.962 -2.851 -13.331 1.00 87.25 74 SER A CA 1
ATOM 599 C C . SER A 1 74 ? 17.684 -3.459 -12.760 1.00 87.25 74 SER A C 1
ATOM 601 O O . SER A 1 74 ? 17.277 -4.549 -13.148 1.00 87.25 74 SER A O 1
ATOM 603 N N . PHE A 1 75 ? 17.025 -2.745 -11.850 1.00 87.81 75 PHE A N 1
ATOM 604 C CA . PHE A 1 75 ? 15.775 -3.164 -11.208 1.00 87.81 75 PHE A CA 1
ATOM 605 C C . PHE A 1 75 ? 14.654 -2.195 -11.582 1.00 87.81 75 PHE A C 1
ATOM 607 O O . PHE A 1 75 ? 14.118 -1.471 -10.743 1.00 87.81 75 PHE A O 1
ATOM 614 N N . SER A 1 76 ? 14.335 -2.133 -12.875 1.00 85.31 76 SER A N 1
ATOM 615 C CA . SER A 1 76 ? 13.396 -1.143 -13.417 1.00 85.31 76 SER A CA 1
ATOM 616 C C . SER A 1 76 ? 11.952 -1.356 -12.945 1.00 85.31 76 SER A C 1
ATOM 618 O O . SER A 1 76 ? 11.159 -0.419 -12.951 1.00 85.31 76 SER A O 1
ATOM 620 N N . ARG A 1 77 ? 11.610 -2.573 -12.503 1.00 89.06 77 ARG A N 1
ATOM 621 C CA . ARG A 1 77 ? 10.310 -2.927 -11.922 1.00 89.06 77 ARG A CA 1
ATOM 622 C C . ARG A 1 77 ? 10.543 -3.535 -10.546 1.00 89.06 77 ARG A C 1
ATOM 624 O O . ARG A 1 77 ? 11.084 -4.628 -10.437 1.00 89.06 77 ARG A O 1
ATOM 631 N N . SER A 1 78 ? 10.167 -2.808 -9.498 1.00 92.94 78 SER A N 1
ATOM 632 C CA . SER A 1 78 ? 10.352 -3.264 -8.110 1.00 92.94 78 SER A CA 1
ATOM 633 C C . SER A 1 78 ? 9.074 -3.253 -7.282 1.00 92.94 78 SER A C 1
ATOM 635 O O . SER A 1 78 ? 9.088 -3.619 -6.106 1.00 92.94 78 SER A O 1
ATOM 637 N N . MET A 1 79 ? 7.971 -2.797 -7.879 1.00 96.19 79 MET A N 1
ATOM 638 C CA . MET A 1 79 ? 6.773 -2.402 -7.157 1.00 96.19 79 MET A CA 1
ATOM 639 C C . MET A 1 79 ? 5.635 -3.367 -7.434 1.00 96.19 79 MET A C 1
ATOM 641 O O . MET A 1 79 ? 5.441 -3.774 -8.580 1.00 96.19 79 MET A O 1
ATOM 645 N N . LYS A 1 80 ? 4.838 -3.651 -6.407 1.00 97.81 80 LYS A N 1
ATOM 646 C CA . LYS A 1 80 ? 3.540 -4.324 -6.524 1.00 97.81 80 LYS A CA 1
ATOM 647 C C . LYS A 1 80 ? 2.514 -3.659 -5.596 1.00 97.81 80 LYS A C 1
ATOM 649 O O . LYS A 1 80 ? 2.907 -2.970 -4.646 1.00 97.81 80 LYS A O 1
ATOM 654 N N . PRO A 1 81 ? 1.209 -3.818 -5.866 1.00 98.38 81 PRO A N 1
ATOM 655 C CA . PRO A 1 81 ? 0.183 -3.541 -4.879 1.00 98.38 81 PRO A CA 1
ATOM 656 C C . PRO A 1 81 ? 0.175 -4.615 -3.787 1.00 98.38 81 PRO A C 1
ATOM 658 O O . PRO A 1 81 ? 0.407 -5.799 -4.039 1.00 98.38 81 PRO A O 1
ATOM 661 N N . TYR A 1 82 ? -0.099 -4.176 -2.566 1.00 98.31 82 TYR A N 1
ATOM 662 C CA . TYR A 1 82 ? -0.224 -5.011 -1.380 1.00 98.31 82 TYR A CA 1
ATOM 663 C C . TYR A 1 82 ? -1.477 -4.600 -0.611 1.00 98.31 82 TYR A C 1
ATOM 665 O O . TYR A 1 82 ? -1.940 -3.457 -0.694 1.00 98.31 82 TYR A O 1
ATOM 673 N N . LEU A 1 83 ? -2.020 -5.531 0.164 1.00 97.62 83 LEU A N 1
ATOM 674 C CA . LEU A 1 83 ? -2.994 -5.233 1.206 1.00 97.62 83 LEU A CA 1
ATOM 675 C C . LEU A 1 83 ? -2.436 -5.650 2.557 1.00 97.62 83 LEU A C 1
ATOM 677 O O . LEU A 1 83 ? -1.661 -6.591 2.664 1.00 97.62 83 LEU A O 1
ATOM 681 N N . LEU A 1 84 ? -2.847 -4.941 3.592 1.00 97.75 84 LEU A N 1
ATOM 682 C CA . LEU A 1 84 ? -2.611 -5.280 4.982 1.00 97.75 84 LEU A CA 1
ATOM 683 C C . LEU A 1 84 ? -3.967 -5.585 5.612 1.00 97.75 84 LEU A C 1
ATOM 685 O O . LEU A 1 84 ? -4.884 -4.758 5.520 1.00 97.75 84 LEU A O 1
ATOM 689 N N . THR A 1 85 ? -4.124 -6.761 6.221 1.00 97.19 85 THR A N 1
ATOM 690 C CA . THR A 1 85 ? -5.387 -7.092 6.892 1.00 97.19 85 THR A CA 1
ATOM 691 C C . THR A 1 85 ? -5.501 -6.32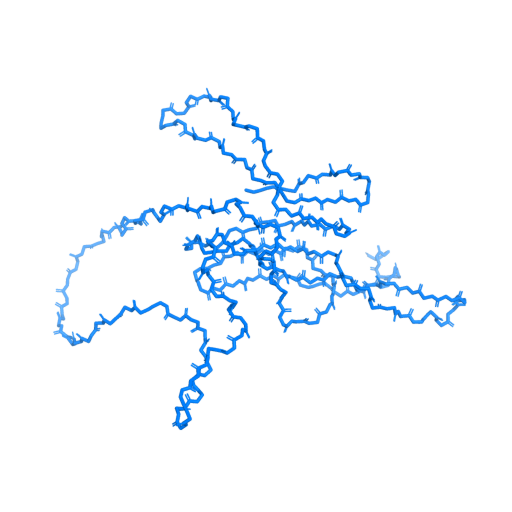2 8.204 1.00 97.19 85 THR A C 1
ATOM 693 O O . THR A 1 85 ? -4.566 -6.271 9.001 1.00 97.19 85 THR A O 1
ATOM 696 N N . LEU A 1 86 ? -6.643 -5.664 8.428 1.00 96.44 86 LEU A N 1
ATOM 697 C CA . LEU A 1 86 ? -6.832 -4.826 9.618 1.00 96.44 86 LEU A CA 1
ATOM 698 C C . LEU A 1 86 ? -7.224 -5.657 10.841 1.00 96.44 86 LEU A C 1
ATOM 700 O O . LEU A 1 86 ? -6.776 -5.360 11.949 1.00 96.44 86 LEU A O 1
ATOM 704 N N . LYS A 1 87 ? -7.966 -6.747 10.627 1.00 95.38 87 LYS A N 1
ATOM 705 C CA . LYS A 1 87 ? -8.350 -7.719 11.660 1.00 95.38 87 LYS A CA 1
ATOM 706 C C . LYS A 1 87 ? -7.438 -8.943 11.652 1.00 95.38 87 LYS A C 1
ATOM 708 O O . LYS A 1 87 ? -7.007 -9.368 10.578 1.00 95.38 87 LYS A O 1
ATOM 713 N N . LYS A 1 88 ? -7.135 -9.497 12.830 1.00 92.62 88 LYS A N 1
ATOM 714 C CA . LYS A 1 88 ? -6.204 -10.631 12.993 1.00 92.62 88 LYS A CA 1
ATOM 715 C C . LYS A 1 88 ? -6.679 -11.893 12.266 1.00 92.62 88 LYS A C 1
ATOM 717 O O . LYS A 1 88 ? -5.873 -12.554 11.623 1.00 92.62 88 LYS A O 1
ATOM 722 N N . ASP A 1 89 ? -7.985 -12.143 12.288 1.00 87.50 89 ASP A N 1
ATOM 723 C CA . ASP A 1 89 ? -8.605 -13.354 11.730 1.00 87.50 89 ASP A CA 1
ATOM 724 C C . ASP A 1 89 ? -9.095 -13.184 10.279 1.00 87.50 89 ASP A C 1
ATOM 726 O O . ASP A 1 89 ? -9.867 -13.999 9.773 1.00 87.50 89 ASP A O 1
ATOM 730 N N . SER A 1 90 ? -8.698 -12.106 9.592 1.00 89.25 90 SER A N 1
ATOM 731 C CA . SER A 1 90 ? -9.103 -11.900 8.199 1.00 89.25 90 SER A CA 1
ATOM 732 C C . SER A 1 90 ? -8.331 -12.849 7.274 1.00 89.25 90 SER A C 1
ATOM 734 O O . SER A 1 90 ? -7.099 -12.800 7.272 1.00 89.25 90 SER A O 1
ATOM 736 N N . PRO A 1 91 ? -9.014 -13.643 6.428 1.00 88.19 91 PRO A N 1
ATOM 737 C CA . PRO A 1 91 ? -8.344 -14.518 5.473 1.00 88.19 91 PRO A CA 1
ATOM 738 C C . PRO A 1 91 ? -7.640 -13.717 4.369 1.00 88.19 91 PRO A C 1
ATOM 740 O O . PRO A 1 91 ? -8.008 -12.571 4.077 1.00 88.19 91 PRO A O 1
ATOM 743 N N . ASN A 1 92 ? -6.650 -14.347 3.731 1.00 90.31 92 ASN A N 1
ATOM 744 C CA . ASN A 1 92 ? -6.044 -13.856 2.497 1.00 90.31 92 ASN A CA 1
ATOM 745 C C . ASN A 1 92 ? -7.085 -13.933 1.356 1.00 90.31 92 ASN A C 1
ATOM 747 O O . ASN A 1 92 ? -7.548 -15.030 1.047 1.00 90.31 92 ASN A O 1
ATOM 751 N N . PRO A 1 93 ? -7.455 -12.813 0.706 1.00 90.19 93 PRO A N 1
ATOM 752 C CA . PRO A 1 93 ? -8.489 -12.814 -0.330 1.00 90.19 93 PRO A CA 1
ATOM 753 C C . PRO A 1 93 ? -8.043 -13.414 -1.674 1.00 90.19 93 PRO A C 1
ATOM 755 O O . PRO A 1 93 ? -8.874 -13.546 -2.569 1.00 90.19 93 PRO A O 1
ATOM 758 N N . PHE A 1 94 ? -6.757 -13.738 -1.846 1.00 90.25 94 PHE A N 1
ATOM 759 C CA . PHE A 1 94 ? -6.221 -14.355 -3.065 1.00 90.25 94 PHE A CA 1
ATOM 760 C C . PHE A 1 94 ? -5.991 -15.863 -2.931 1.00 90.25 94 PHE A C 1
ATOM 762 O O . PHE A 1 94 ? -5.711 -16.525 -3.929 1.00 90.25 94 PHE A O 1
ATOM 769 N N . GLU A 1 95 ? -6.103 -16.412 -1.723 1.00 85.56 95 GLU A N 1
ATOM 770 C CA . GLU A 1 95 ? -6.031 -17.852 -1.499 1.00 85.56 95 GLU A CA 1
ATOM 771 C C . GLU A 1 95 ? -7.419 -18.478 -1.636 1.00 85.56 95 GLU A C 1
ATOM 773 O O . GLU A 1 95 ? -8.420 -17.946 -1.152 1.00 85.56 95 GLU A O 1
ATOM 778 N N . ALA A 1 96 ? -7.482 -19.632 -2.300 1.00 74.31 96 ALA A N 1
ATOM 779 C CA . ALA A 1 96 ? -8.712 -20.402 -2.370 1.00 74.31 96 ALA A CA 1
ATOM 780 C C . ALA A 1 96 ? -9.056 -20.947 -0.978 1.00 74.31 96 ALA A C 1
ATOM 782 O O . ALA A 1 96 ? -8.225 -21.575 -0.319 1.00 74.31 96 ALA A O 1
ATOM 783 N N . LEU A 1 97 ? -10.300 -20.744 -0.542 1.00 72.69 97 LEU A N 1
ATOM 784 C CA . LEU A 1 97 ? -10.788 -21.373 0.679 1.00 72.69 97 LEU A CA 1
ATOM 785 C C . LEU A 1 97 ? -10.859 -22.895 0.474 1.00 72.69 97 LEU A C 1
ATOM 787 O O . LEU A 1 97 ? -11.411 -23.335 -0.543 1.00 72.69 97 LEU A O 1
ATOM 791 N N . PRO A 1 98 ? -10.354 -23.708 1.423 1.00 70.44 98 PRO A N 1
ATOM 792 C CA . PRO A 1 98 ? -10.478 -25.157 1.351 1.00 70.44 98 PRO A CA 1
ATOM 793 C C . PRO A 1 98 ? -11.947 -25.562 1.193 1.00 70.44 98 PRO A C 1
ATOM 795 O O . PRO A 1 98 ? -12.781 -25.219 2.029 1.00 70.44 98 PRO A O 1
ATOM 798 N N . HIS A 1 99 ? -12.262 -26.295 0.128 1.00 67.50 99 HIS A N 1
ATOM 799 C CA . HIS A 1 99 ? -13.575 -26.906 -0.077 1.00 67.50 99 HIS A CA 1
ATOM 800 C C . HIS A 1 99 ? -13.480 -28.422 0.112 1.00 67.50 99 HIS A C 1
ATOM 802 O O . HIS A 1 99 ? -12.444 -29.035 -0.154 1.00 67.50 99 HIS A O 1
ATOM 808 N N . ALA A 1 100 ? -14.566 -29.035 0.589 1.00 71.56 100 ALA A N 1
ATOM 809 C CA . ALA A 1 100 ? -14.650 -30.486 0.702 1.00 71.56 100 ALA A CA 1
ATOM 810 C C . ALA A 1 100 ? -14.503 -31.149 -0.689 1.00 71.56 100 ALA A C 1
ATOM 812 O O . ALA A 1 100 ? -14.965 -30.576 -1.683 1.00 71.56 100 ALA A O 1
ATOM 813 N N . PRO A 1 101 ? -13.898 -32.351 -0.785 1.00 64.75 101 PRO A N 1
ATOM 814 C CA . PRO A 1 101 ? -13.750 -33.058 -2.056 1.00 64.75 101 PRO A CA 1
ATOM 815 C C . PRO A 1 101 ? -15.104 -33.216 -2.767 1.00 64.75 101 PRO A C 1
ATOM 817 O O . PRO A 1 101 ? -16.024 -33.814 -2.212 1.00 64.75 101 PRO A O 1
ATOM 820 N N . GLY A 1 102 ? -15.227 -32.671 -3.983 1.00 65.44 102 GLY A N 1
ATOM 821 C CA . GLY A 1 102 ? -16.460 -32.698 -4.785 1.00 65.44 102 GLY A CA 1
ATOM 822 C C . GLY A 1 102 ? -17.281 -31.398 -4.802 1.00 65.44 102 GLY A C 1
ATOM 823 O O . GLY A 1 102 ? -18.293 -31.345 -5.497 1.00 65.44 102 GLY A O 1
ATOM 824 N N . GLY A 1 103 ? -16.862 -30.348 -4.086 1.00 59.12 103 GLY A N 1
ATOM 825 C CA . GLY A 1 103 ? -17.434 -29.004 -4.228 1.00 59.12 103 GLY A CA 1
ATOM 826 C C . GLY A 1 103 ? -16.963 -28.320 -5.516 1.00 59.12 103 GLY A C 1
ATOM 827 O O . GLY A 1 103 ? -15.775 -28.349 -5.826 1.00 59.12 103 GLY A O 1
ATOM 828 N N . GLN A 1 104 ? -17.882 -27.719 -6.279 1.00 58.53 104 GLN A N 1
ATOM 829 C CA . GLN A 1 104 ? -17.533 -26.912 -7.455 1.00 58.53 104 GLN A CA 1
ATOM 830 C C . GLN A 1 104 ? -16.620 -25.745 -7.062 1.00 58.53 104 GLN A C 1
ATOM 832 O O . GLN A 1 104 ? -16.898 -25.038 -6.095 1.00 58.53 104 GLN A O 1
ATOM 837 N N . GLU A 1 105 ? -15.577 -25.505 -7.860 1.00 53.78 105 GLU A N 1
ATOM 838 C CA . GLU A 1 105 ? -14.778 -24.283 -7.794 1.00 53.78 105 GLU A CA 1
ATOM 839 C C . GLU A 1 105 ? -15.648 -23.089 -8.200 1.00 53.78 105 GLU A C 1
ATOM 841 O O . GLU A 1 105 ? -15.732 -22.705 -9.367 1.00 53.78 105 GLU A O 1
ATOM 846 N N . THR A 1 106 ? -16.333 -22.476 -7.240 1.00 49.38 106 THR A N 1
ATOM 847 C CA . THR A 1 106 ? -16.836 -21.123 -7.444 1.00 49.38 106 THR A CA 1
ATOM 848 C C . THR A 1 106 ? -15.635 -20.198 -7.325 1.00 49.38 106 THR A C 1
ATOM 850 O O . THR A 1 106 ? -15.194 -19.903 -6.215 1.00 49.38 106 THR A O 1
ATOM 853 N N . GLY A 1 107 ? -15.074 -19.775 -8.461 1.00 46.91 107 GLY A N 1
ATOM 854 C CA . GLY A 1 107 ? -14.095 -18.689 -8.528 1.00 46.91 107 GLY A CA 1
ATOM 855 C C . GLY A 1 107 ? -14.682 -17.439 -7.873 1.00 46.91 107 GLY A C 1
ATOM 856 O O . GLY A 1 107 ? -15.424 -16.684 -8.497 1.00 46.91 107 GLY A O 1
ATOM 857 N N . GLY A 1 108 ? -14.427 -17.287 -6.577 1.00 39.31 108 GLY A N 1
ATOM 858 C CA . GLY A 1 108 ? -15.143 -16.375 -5.704 1.00 39.31 108 GLY A CA 1
ATOM 859 C C . GLY A 1 108 ? -14.273 -15.197 -5.313 1.00 39.31 108 GLY A C 1
ATOM 860 O O . GLY A 1 108 ? -13.355 -15.325 -4.513 1.00 39.31 108 GLY A O 1
ATOM 861 N N . THR A 1 109 ? -14.634 -14.015 -5.808 1.00 42.09 109 THR A N 1
ATOM 862 C CA . THR A 1 109 ? -14.501 -12.811 -4.981 1.00 42.09 109 THR A CA 1
ATOM 863 C C . THR A 1 109 ? -15.342 -13.054 -3.721 1.00 42.09 109 THR A C 1
ATOM 865 O O . THR A 1 109 ? -16.484 -13.493 -3.883 1.00 42.09 109 THR A O 1
ATOM 868 N N . PRO A 1 110 ? -14.852 -12.812 -2.493 1.00 41.19 110 PRO A N 1
ATOM 869 C CA . PRO A 1 110 ? -15.669 -12.996 -1.301 1.00 41.19 110 PRO A CA 1
ATOM 870 C C . PRO A 1 110 ? -16.763 -11.923 -1.288 1.00 41.19 110 PRO A C 1
ATOM 872 O O . PRO A 1 110 ? -16.565 -10.801 -0.824 1.00 41.19 110 PRO A O 1
ATOM 875 N N . ALA A 1 111 ? -17.917 -12.258 -1.861 1.00 42.78 111 ALA A N 1
ATOM 876 C CA . ALA A 1 111 ? -19.153 -11.533 -1.654 1.00 42.78 111 ALA A CA 1
ATOM 877 C C . ALA A 1 111 ? -19.636 -11.887 -0.248 1.00 42.78 111 ALA A C 1
ATOM 879 O O . ALA A 1 111 ? -19.960 -13.039 0.034 1.00 42.78 111 ALA A O 1
ATOM 880 N N . GLY A 1 112 ? -19.623 -10.892 0.639 1.00 37.12 112 GLY A N 1
ATOM 881 C CA . GLY A 1 112 ? -20.280 -10.987 1.931 1.00 37.12 112 GLY A CA 1
ATOM 882 C C . GLY A 1 112 ? -21.735 -11.398 1.735 1.00 37.12 112 GLY A C 1
ATOM 883 O O . GLY A 1 112 ? -22.470 -10.785 0.960 1.00 37.12 112 GLY A O 1
ATOM 884 N N . ASP A 1 113 ? -22.098 -12.470 2.425 1.00 36.19 113 ASP A N 1
ATOM 885 C CA . ASP A 1 113 ? -23.428 -13.045 2.490 1.00 36.19 113 ASP A CA 1
ATOM 886 C C . ASP A 1 113 ? -24.469 -11.981 2.879 1.00 36.19 113 ASP A C 1
ATOM 888 O O . ASP A 1 113 ? -24.359 -11.277 3.887 1.00 36.19 113 ASP A O 1
ATOM 892 N N . SER A 1 114 ? -25.477 -11.824 2.030 1.00 36.31 114 SER A N 1
ATOM 893 C CA . SER A 1 114 ? -26.726 -11.127 2.325 1.00 36.31 114 SER A CA 1
ATOM 894 C C . SER A 1 114 ? -27.798 -11.756 1.451 1.00 36.31 114 SER A C 1
ATOM 896 O O . SER A 1 114 ? -28.164 -11.254 0.389 1.00 36.31 114 SER A O 1
ATOM 898 N N . SER A 1 115 ? -28.253 -12.914 1.910 1.00 37.69 115 SER A N 1
ATOM 899 C CA . SER A 1 115 ? -29.473 -13.576 1.477 1.00 37.69 115 SER A CA 1
ATOM 900 C C . SER A 1 115 ? -30.690 -12.655 1.631 1.00 37.69 115 SER A C 1
ATOM 902 O O . SER A 1 115 ? -31.030 -12.211 2.726 1.00 37.69 115 SER A O 1
ATOM 904 N N . HIS A 1 116 ? -31.381 -12.397 0.521 1.00 32.50 116 HIS A N 1
ATOM 905 C CA . HIS A 1 116 ? -32.826 -12.186 0.542 1.00 32.50 116 HIS A CA 1
ATOM 906 C C . HIS A 1 116 ? -33.425 -12.497 -0.832 1.00 32.50 116 HIS A C 1
ATOM 908 O O . HIS A 1 116 ? -33.259 -11.746 -1.793 1.00 32.50 116 HIS A O 1
ATOM 914 N N . GLU A 1 117 ? -34.130 -13.623 -0.908 1.00 32.16 117 GLU A N 1
ATOM 915 C CA . GLU A 1 117 ? -35.069 -13.911 -1.985 1.00 32.16 117 GLU A CA 1
ATOM 916 C C . GLU A 1 117 ? -36.405 -13.176 -1.776 1.00 32.16 117 GLU A C 1
ATOM 918 O O . GLU A 1 117 ? -36.868 -12.984 -0.650 1.00 32.16 117 GLU A O 1
ATOM 923 N N . THR A 1 118 ? -37.036 -12.910 -2.924 1.00 28.44 118 THR A N 1
ATOM 924 C CA . THR A 1 118 ? -38.473 -12.831 -3.262 1.00 28.44 118 THR A CA 1
ATOM 925 C C . THR A 1 118 ? -39.088 -11.482 -3.687 1.00 28.44 118 THR A C 1
ATOM 927 O O . THR A 1 118 ? -39.194 -10.516 -2.942 1.00 28.44 118 THR A O 1
ATOM 930 N N . GLN A 1 119 ? -39.460 -11.533 -4.972 1.00 30.81 119 GLN A N 1
ATOM 931 C CA . GLN A 1 119 ? -40.432 -10.875 -5.856 1.00 30.81 119 GLN A CA 1
ATOM 932 C C . GLN A 1 119 ? -41.333 -9.693 -5.432 1.00 30.81 119 GLN A C 1
ATOM 934 O O . GLN A 1 119 ? -41.994 -9.697 -4.402 1.00 30.81 119 GLN A O 1
ATOM 939 N N . ASP A 1 120 ? -41.422 -8.775 -6.410 1.00 31.53 120 ASP A N 1
ATOM 940 C CA . ASP A 1 120 ? -42.561 -7.996 -6.935 1.00 31.53 120 ASP A CA 1
ATOM 941 C C . ASP A 1 120 ? -43.575 -7.326 -5.993 1.00 31.53 120 ASP A C 1
ATOM 943 O O . ASP A 1 120 ? -44.452 -7.970 -5.424 1.00 31.53 120 ASP A O 1
ATOM 947 N N . SER A 1 121 ? -43.627 -5.985 -6.047 1.00 31.34 121 SER A N 1
ATOM 948 C CA . SER A 1 121 ? -44.714 -5.251 -6.734 1.00 31.34 121 SER A CA 1
ATOM 949 C C . SER A 1 121 ? -44.620 -3.726 -6.536 1.00 31.34 121 SER A C 1
ATOM 951 O O . SER A 1 121 ? -44.669 -3.215 -5.426 1.00 31.34 121 SER A O 1
ATOM 953 N N . ASN A 1 122 ? -44.554 -3.022 -7.667 1.00 30.69 122 ASN A N 1
ATOM 954 C CA . ASN A 1 122 ? -45.221 -1.758 -8.010 1.00 30.69 122 ASN A CA 1
ATOM 955 C C . ASN A 1 122 ? -45.153 -0.505 -7.089 1.00 30.69 122 ASN A C 1
ATOM 957 O O . ASN A 1 122 ? -45.860 -0.376 -6.098 1.00 30.69 122 ASN A O 1
ATOM 961 N N . ASN A 1 123 ? -44.431 0.497 -7.611 1.00 30.38 123 ASN A N 1
ATOM 962 C CA . ASN A 1 123 ? -44.777 1.925 -7.702 1.00 30.38 123 ASN A CA 1
ATOM 963 C C . ASN A 1 123 ? -45.124 2.723 -6.422 1.00 30.38 123 ASN A C 1
ATOM 965 O O . ASN A 1 123 ? -46.240 2.656 -5.916 1.00 30.38 123 ASN A O 1
ATOM 969 N N . SER A 1 124 ? -44.234 3.650 -6.040 1.00 29.75 124 SER A N 1
ATOM 970 C CA . SER A 1 124 ? -44.465 5.117 -6.069 1.00 29.75 124 SER A CA 1
ATOM 971 C C . SER A 1 124 ? -43.564 5.840 -5.058 1.00 29.75 124 SER A C 1
ATOM 973 O O . SER A 1 124 ? -43.588 5.547 -3.871 1.00 29.75 124 SER A O 1
ATOM 975 N N . THR A 1 125 ? -42.796 6.816 -5.558 1.00 35.66 125 THR A N 1
ATOM 976 C CA . THR A 1 125 ? -42.325 8.036 -4.867 1.00 35.66 125 THR A CA 1
ATOM 977 C C . THR A 1 125 ? -41.965 7.946 -3.378 1.00 35.66 125 THR A C 1
ATOM 979 O O . THR A 1 125 ? -42.847 7.984 -2.530 1.00 35.66 125 THR A O 1
ATOM 982 N N . THR A 1 126 ? -40.668 8.023 -3.054 1.00 31.19 126 THR A N 1
ATOM 983 C CA . THR A 1 126 ? -40.041 9.154 -2.326 1.00 31.19 126 THR A CA 1
ATOM 984 C C . THR A 1 126 ? -38.527 8.910 -2.259 1.00 31.19 126 THR A C 1
ATOM 986 O O . THR A 1 126 ? -38.070 7.904 -1.726 1.00 31.19 126 THR A O 1
ATOM 989 N N . LYS A 1 127 ? -37.726 9.832 -2.814 1.00 40.72 127 LYS A N 1
ATOM 990 C CA . LYS A 1 127 ? -36.271 9.888 -2.606 1.00 40.72 127 LYS A CA 1
ATOM 991 C C . LYS A 1 127 ? -36.003 10.127 -1.116 1.00 40.72 127 LYS A C 1
ATOM 993 O O . LYS A 1 127 ? -36.064 11.266 -0.666 1.00 40.72 127 LYS A O 1
ATOM 998 N N . GLN A 1 128 ? -35.677 9.077 -0.373 1.00 34.59 128 GLN A N 1
ATOM 999 C CA . GLN A 1 128 ? -34.991 9.194 0.910 1.00 34.59 128 GLN A CA 1
ATOM 1000 C C . GLN A 1 128 ? -33.570 8.663 0.748 1.00 34.59 128 GLN A C 1
ATOM 1002 O O . GLN A 1 128 ? -33.334 7.502 0.418 1.00 34.59 128 GLN A O 1
ATOM 1007 N N . SER A 1 129 ? -32.629 9.585 0.920 1.00 38.03 129 SER A N 1
ATOM 1008 C CA . SER A 1 129 ? -31.201 9.358 1.076 1.00 38.03 129 SER A CA 1
ATOM 1009 C C . SER A 1 129 ? -30.955 8.212 2.054 1.00 38.03 129 SER A C 1
ATOM 1011 O O . SER A 1 129 ? -31.266 8.328 3.238 1.00 38.03 129 SER A O 1
ATOM 1013 N N . LYS A 1 130 ? -30.405 7.110 1.537 1.00 39.38 130 LYS A N 1
ATOM 1014 C CA . LYS A 1 130 ? -29.916 5.978 2.323 1.00 39.38 130 LYS A CA 1
ATOM 1015 C C . LYS A 1 130 ? -28.797 6.501 3.222 1.00 39.38 130 LYS A C 1
ATOM 1017 O O . LYS A 1 130 ? -27.689 6.748 2.754 1.00 39.38 130 LYS A O 1
ATOM 1022 N N . ASP A 1 131 ? -29.134 6.726 4.483 1.00 42.16 131 ASP A N 1
ATOM 1023 C CA . ASP A 1 131 ? -28.192 7.064 5.537 1.00 42.16 131 ASP A CA 1
ATOM 1024 C C . ASP A 1 131 ? -27.178 5.916 5.629 1.00 42.16 131 ASP A C 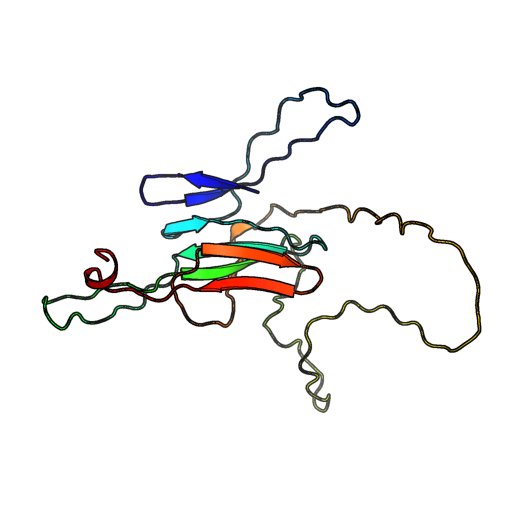1
ATOM 1026 O O . ASP A 1 131 ? -27.509 4.774 5.969 1.00 42.16 131 ASP A O 1
ATOM 1030 N N . SER A 1 132 ? -25.958 6.175 5.167 1.00 50.97 132 SER A N 1
ATOM 1031 C CA . SER A 1 132 ? -24.881 5.198 5.138 1.00 50.97 132 SER A CA 1
ATOM 1032 C C . SER A 1 132 ? -24.509 4.865 6.579 1.00 50.97 132 SER A C 1
ATOM 1034 O O . SER A 1 132 ? -23.815 5.651 7.227 1.00 50.97 132 SER A O 1
ATOM 1036 N N . LYS A 1 133 ? -24.960 3.710 7.090 1.00 52.75 133 LYS A N 1
ATOM 1037 C CA . LYS A 1 133 ? -24.448 3.136 8.342 1.00 52.75 133 LYS A CA 1
ATOM 1038 C C . LYS A 1 133 ? -22.923 3.160 8.278 1.00 52.75 133 LYS A C 1
ATOM 1040 O O . LYS A 1 133 ? -22.311 2.442 7.492 1.00 52.75 133 LYS A O 1
ATOM 1045 N N . LYS A 1 134 ? -22.322 4.040 9.073 1.00 58.62 134 LYS A N 1
ATOM 1046 C CA . LYS A 1 134 ? -20.879 4.238 9.130 1.00 58.62 134 LYS A CA 1
ATOM 1047 C C . LYS A 1 134 ? -20.272 2.970 9.727 1.00 58.62 134 LYS A C 1
ATOM 1049 O O . LYS A 1 134 ? -20.433 2.729 10.921 1.00 58.62 134 LYS A O 1
ATOM 1054 N N . VAL A 1 135 ? -19.645 2.138 8.896 1.00 70.00 135 VAL A N 1
ATOM 1055 C CA . VAL A 1 135 ? -18.926 0.945 9.361 1.00 70.00 135 VAL A CA 1
ATOM 1056 C C . VAL A 1 135 ? -17.859 1.409 10.353 1.00 70.00 135 VAL A C 1
ATOM 1058 O O . VAL A 1 135 ? -17.059 2.297 10.044 1.00 70.00 135 VAL A O 1
ATOM 1061 N N . ALA A 1 136 ? -17.897 0.882 11.576 1.00 79.25 136 ALA A N 1
ATOM 1062 C CA . ALA A 1 136 ? -16.894 1.191 12.58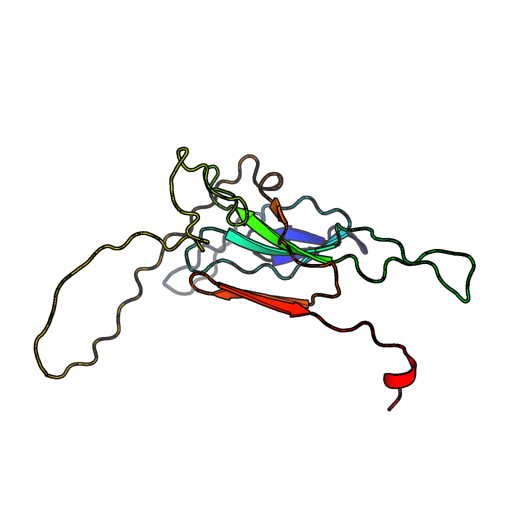3 1.00 79.25 136 ALA A CA 1
ATOM 1063 C C . ALA A 1 136 ? -15.572 0.526 12.175 1.00 79.25 136 ALA A C 1
ATOM 1065 O O . ALA A 1 136 ? -15.497 -0.693 12.057 1.00 79.25 136 ALA A O 1
ATOM 1066 N N . LEU A 1 137 ? -14.545 1.338 11.916 1.00 88.88 137 LEU A N 1
ATOM 1067 C CA . LEU A 1 137 ? -13.216 0.859 11.547 1.00 88.88 137 LEU A CA 1
ATOM 1068 C C . LEU A 1 137 ? -12.499 0.322 12.790 1.00 88.88 137 LEU A C 1
ATOM 1070 O O . LEU A 1 137 ? -12.117 1.096 13.669 1.00 88.88 137 LEU A O 1
ATOM 1074 N N . GLU A 1 138 ? -12.299 -0.989 12.837 1.00 92.38 138 GLU A N 1
ATOM 1075 C CA . GLU A 1 138 ? -11.542 -1.686 13.879 1.00 92.38 138 GLU A CA 1
ATOM 1076 C C . GLU A 1 138 ? -10.192 -2.137 13.318 1.00 92.38 138 GLU A C 1
ATOM 1078 O O . GLU A 1 138 ? -10.121 -2.652 12.202 1.00 92.38 138 GLU A O 1
ATOM 1083 N N . ILE A 1 139 ? -9.118 -1.916 14.078 1.00 95.50 139 ILE A N 1
ATOM 1084 C CA . ILE A 1 139 ? -7.750 -2.236 13.662 1.00 95.50 139 ILE A CA 1
ATOM 1085 C C . ILE A 1 139 ? -7.042 -2.928 14.820 1.00 95.50 139 ILE A C 1
ATOM 1087 O O . ILE A 1 139 ? -6.790 -2.306 15.855 1.00 95.50 139 ILE A O 1
ATOM 1091 N N . ASP A 1 140 ? -6.669 -4.185 14.616 1.00 96.88 140 ASP A N 1
ATOM 1092 C CA . ASP A 1 140 ? -5.795 -4.910 15.528 1.00 96.88 140 ASP A CA 1
ATOM 1093 C C . ASP A 1 140 ? -4.355 -4.480 15.250 1.00 96.88 140 ASP A C 1
ATOM 1095 O O . ASP A 1 140 ? -3.915 -4.528 14.106 1.00 96.88 140 ASP A O 1
ATOM 1099 N N . LEU A 1 141 ? -3.610 -4.029 16.261 1.00 96.56 141 LEU A N 1
ATOM 1100 C CA . LEU A 1 141 ? -2.221 -3.573 16.074 1.00 96.56 141 LEU A CA 1
ATOM 1101 C C . LEU A 1 141 ? -1.186 -4.670 16.343 1.00 96.56 141 LEU A C 1
ATOM 1103 O O . LEU A 1 141 ? -0.070 -4.600 15.831 1.00 96.56 141 LEU A O 1
ATOM 1107 N N . ASP A 1 142 ? -1.558 -5.684 17.122 1.00 96.56 142 ASP A N 1
ATOM 1108 C CA . ASP A 1 142 ? -0.709 -6.842 17.393 1.00 96.56 142 ASP A CA 1
ATOM 1109 C C . ASP A 1 142 ? -0.360 -7.569 16.082 1.00 96.56 142 ASP A C 1
ATOM 1111 O O . ASP A 1 142 ? -1.241 -7.831 15.254 1.00 96.56 142 ASP A O 1
ATOM 1115 N N . GLY A 1 143 ? 0.935 -7.808 15.850 1.00 96.06 143 GLY A N 1
ATOM 1116 C CA . GLY A 1 143 ? 1.450 -8.448 14.631 1.00 96.06 143 GLY A CA 1
ATOM 1117 C C . GLY A 1 143 ? 1.035 -7.779 13.310 1.00 96.06 143 GLY A C 1
ATOM 1118 O O . GLY A 1 143 ? 1.022 -8.428 12.269 1.00 96.06 143 GLY A O 1
ATOM 1119 N N . ILE A 1 144 ? 0.632 -6.499 13.302 1.00 97.19 144 ILE A N 1
ATOM 1120 C CA . ILE A 1 144 ? 0.028 -5.868 12.110 1.00 97.19 144 ILE A CA 1
ATOM 1121 C C . ILE A 1 144 ? 0.947 -5.857 10.882 1.00 97.19 144 ILE A C 1
ATOM 1123 O O . ILE A 1 144 ? 0.482 -6.079 9.767 1.00 97.19 144 ILE A O 1
ATOM 1127 N N . ALA A 1 145 ? 2.252 -5.675 11.082 1.00 96.69 145 ALA A N 1
ATOM 1128 C CA . ALA A 1 145 ? 3.225 -5.634 9.992 1.00 96.69 145 ALA A CA 1
ATOM 1129 C C . ALA A 1 145 ? 3.466 -7.002 9.325 1.00 96.69 145 ALA A C 1
ATOM 1131 O O . ALA A 1 145 ? 4.014 -7.046 8.227 1.00 96.69 145 ALA A O 1
ATOM 1132 N N . GLU A 1 146 ? 3.060 -8.100 9.967 1.00 94.94 146 GLU A N 1
ATOM 1133 C CA . GLU A 1 146 ? 3.225 -9.474 9.468 1.00 94.94 146 GLU A CA 1
ATOM 1134 C C . GLU A 1 146 ? 2.048 -9.909 8.583 1.00 94.94 146 GLU A C 1
ATOM 1136 O O . GLU A 1 146 ? 2.131 -10.906 7.873 1.00 94.94 146 GLU A O 1
ATOM 1141 N N . ARG A 1 147 ? 0.956 -9.136 8.580 1.00 96.00 147 ARG A N 1
ATOM 1142 C CA . ARG A 1 147 ? -0.294 -9.440 7.871 1.00 96.00 147 ARG A CA 1
ATOM 1143 C C . ARG A 1 147 ? -0.394 -8.761 6.503 1.00 96.00 147 ARG A C 1
ATOM 1145 O O . ARG A 1 147 ? -1.474 -8.356 6.066 1.00 96.00 147 ARG A O 1
ATOM 1152 N N . ILE A 1 148 ? 0.751 -8.589 5.849 1.00 96.94 148 ILE A N 1
ATOM 1153 C CA . ILE A 1 148 ? 0.847 -8.016 4.506 1.00 96.94 148 ILE A CA 1
ATOM 1154 C C . ILE A 1 148 ? 0.702 -9.141 3.482 1.00 96.94 148 ILE A C 1
ATOM 1156 O O . ILE A 1 148 ? 1.432 -10.126 3.517 1.00 96.94 148 ILE A O 1
ATOM 1160 N N . VAL A 1 149 ? -0.215 -8.953 2.542 1.00 97.00 149 VAL A N 1
ATOM 1161 C CA . VAL A 1 149 ? -0.512 -9.873 1.449 1.00 97.00 149 VAL A CA 1
ATOM 1162 C C . VAL A 1 149 ? -0.198 -9.189 0.123 1.00 97.00 149 VAL A C 1
ATOM 1164 O O . VAL A 1 149 ? -0.617 -8.058 -0.141 1.00 97.00 149 VAL A O 1
ATOM 1167 N N . GLU A 1 150 ? 0.545 -9.893 -0.720 1.00 96.88 150 GLU A N 1
ATOM 1168 C CA . GLU A 1 150 ? 0.907 -9.457 -2.064 1.00 96.88 150 GLU A CA 1
ATOM 1169 C C . GLU A 1 150 ? -0.228 -9.685 -3.066 1.00 96.88 150 GLU A C 1
ATOM 1171 O O . GLU A 1 150 ? -0.891 -10.719 -3.043 1.00 96.88 150 GLU A O 1
ATOM 1176 N N . PHE A 1 151 ? -0.428 -8.743 -3.991 1.00 97.50 151 PHE A N 1
ATOM 1177 C CA . PHE A 1 151 ? -1.369 -8.944 -5.089 1.00 97.50 151 PHE A CA 1
ATOM 1178 C C . PHE A 1 151 ? -0.805 -9.898 -6.155 1.00 97.50 151 PHE A C 1
ATOM 1180 O O . PHE A 1 151 ? 0.369 -9.781 -6.531 1.00 97.50 151 PHE A O 1
ATOM 1187 N N . PRO A 1 152 ? -1.643 -10.766 -6.750 1.00 96.00 152 PRO A N 1
ATOM 1188 C CA . PRO A 1 152 ? -1.243 -11.707 -7.795 1.00 96.00 152 PRO A CA 1
ATOM 1189 C C . PRO A 1 152 ? -1.139 -11.024 -9.174 1.00 96.00 152 PRO A C 1
ATOM 1191 O O . PRO A 1 152 ? -1.793 -11.414 -10.136 1.00 96.00 152 PRO A O 1
ATOM 1194 N N . VAL A 1 153 ? -0.331 -9.968 -9.269 1.00 96.06 153 VAL A N 1
ATOM 1195 C CA . VAL A 1 153 ? -0.040 -9.223 -10.506 1.00 96.06 153 VAL A CA 1
ATOM 1196 C C . VAL A 1 153 ? 1.464 -9.169 -10.759 1.00 96.06 153 VAL A C 1
ATOM 1198 O O . VAL A 1 153 ? 2.253 -9.452 -9.859 1.00 96.06 153 VAL A O 1
ATOM 1201 N N . SER A 1 154 ? 1.889 -8.805 -11.965 1.00 95.19 154 SER A N 1
ATOM 1202 C CA . SER A 1 154 ? 3.314 -8.608 -12.255 1.00 95.19 154 SER A CA 1
ATOM 1203 C C . SER A 1 154 ? 3.876 -7.373 -11.548 1.00 95.19 154 SER A C 1
ATOM 1205 O O . SER A 1 154 ? 3.166 -6.401 -11.266 1.00 95.19 154 SER A O 1
ATOM 1207 N N . GLU A 1 155 ? 5.174 -7.395 -11.272 1.00 95.44 155 GLU A N 1
ATOM 1208 C CA . GLU A 1 155 ? 5.921 -6.225 -10.836 1.00 95.44 155 GLU A CA 1
ATOM 1209 C C . GLU A 1 155 ? 5.940 -5.134 -11.917 1.00 95.44 155 GLU A C 1
ATOM 1211 O O . GLU A 1 155 ? 6.000 -5.391 -13.123 1.00 95.44 155 GLU A O 1
ATOM 1216 N N . GLY A 1 156 ? 5.903 -3.877 -11.487 1.00 95.44 156 GLY A N 1
ATOM 1217 C CA . GLY A 1 156 ? 5.788 -2.751 -12.405 1.00 95.44 156 GLY A CA 1
ATOM 1218 C C . GLY A 1 156 ? 6.156 -1.421 -11.774 1.00 95.44 156 GLY A C 1
ATOM 1219 O O . GLY A 1 156 ? 6.835 -1.364 -10.745 1.00 95.44 156 GLY A O 1
ATOM 1220 N N . VAL A 1 157 ? 5.704 -0.348 -12.422 1.00 94.75 157 VAL A N 1
ATOM 1221 C CA . VAL A 1 157 ? 5.759 1.017 -11.895 1.00 94.75 157 VAL A CA 1
ATOM 1222 C C . VAL A 1 157 ? 4.335 1.435 -11.568 1.00 94.75 157 VAL A C 1
ATOM 1224 O O . VAL A 1 157 ? 3.567 1.809 -12.452 1.00 94.75 157 VAL A O 1
ATOM 1227 N N . TYR A 1 158 ? 3.981 1.369 -10.290 1.00 97.06 158 TYR A N 1
ATOM 1228 C CA . TYR A 1 158 ? 2.654 1.737 -9.805 1.00 97.06 158 TYR A CA 1
ATOM 1229 C C . TYR A 1 158 ? 2.709 3.086 -9.087 1.00 97.06 158 TYR A C 1
ATOM 1231 O O . TYR A 1 158 ? 3.685 3.367 -8.391 1.00 97.06 158 TYR A O 1
ATOM 1239 N N . LYS A 1 159 ? 1.675 3.930 -9.224 1.00 95.56 159 LYS A N 1
ATOM 1240 C CA . LYS A 1 159 ? 1.655 5.256 -8.559 1.00 95.56 159 LYS A CA 1
ATOM 1241 C C . LYS A 1 159 ? 0.454 5.491 -7.652 1.00 95.56 159 LYS A C 1
ATOM 1243 O O . LYS A 1 159 ? 0.601 6.102 -6.593 1.00 95.56 159 LYS A O 1
ATOM 1248 N N . GLN A 1 160 ? -0.727 5.030 -8.048 1.00 97.31 160 GLN A N 1
ATOM 1249 C CA . GLN A 1 160 ? -1.962 5.268 -7.304 1.00 97.31 160 GLN A CA 1
ATOM 1250 C C . GLN A 1 160 ? -2.668 3.951 -7.016 1.00 97.31 160 GLN A C 1
ATOM 1252 O O . GLN A 1 160 ? -2.604 3.025 -7.823 1.00 97.31 160 GLN A O 1
ATOM 1257 N N . ILE A 1 161 ? -3.349 3.895 -5.874 1.00 98.50 161 ILE A N 1
ATOM 1258 C CA . ILE A 1 161 ? -4.221 2.794 -5.477 1.00 98.50 161 ILE A CA 1
ATOM 1259 C C . ILE A 1 161 ? -5.393 3.349 -4.668 1.00 98.50 161 ILE A C 1
ATOM 1261 O O . ILE A 1 161 ? -5.220 4.263 -3.861 1.00 98.50 161 ILE A O 1
ATOM 1265 N N . ILE A 1 162 ? -6.595 2.840 -4.924 1.00 98.06 162 ILE A N 1
ATOM 1266 C CA . ILE A 1 162 ? -7.839 3.272 -4.284 1.00 98.06 162 ILE A CA 1
ATOM 1267 C C . ILE A 1 162 ? -8.686 2.037 -3.981 1.00 98.06 162 ILE A C 1
ATOM 1269 O O . ILE A 1 162 ? -8.916 1.203 -4.859 1.00 98.06 162 ILE A O 1
ATOM 1273 N N . GLY A 1 163 ? -9.174 1.948 -2.743 1.00 96.25 163 GLY A N 1
ATOM 1274 C CA . GLY A 1 163 ? -10.170 0.963 -2.332 1.00 96.25 163 GLY A CA 1
ATOM 1275 C C . GLY A 1 163 ? -11.585 1.402 -2.710 1.00 96.25 163 GLY A C 1
ATOM 1276 O O . GLY A 1 163 ? -11.971 2.552 -2.503 1.00 96.25 163 GLY A O 1
ATOM 1277 N N . LEU A 1 164 ? -12.368 0.474 -3.245 1.00 95.69 164 LEU A N 1
ATOM 1278 C CA . LEU A 1 164 ? -13.786 0.611 -3.567 1.00 95.69 164 LEU A CA 1
ATOM 1279 C C . LEU A 1 164 ? -14.562 -0.533 -2.893 1.00 95.69 164 LEU A C 1
ATOM 1281 O O . LEU A 1 164 ? -13.953 -1.533 -2.514 1.00 95.69 164 LEU A O 1
ATOM 1285 N N . PRO A 1 165 ? -15.898 -0.447 -2.759 1.00 91.75 165 PRO A N 1
ATOM 1286 C CA . PRO A 1 165 ? -16.677 -1.567 -2.238 1.00 91.75 165 PRO A CA 1
ATOM 1287 C C . PRO A 1 165 ? -16.410 -2.837 -3.060 1.00 91.75 165 PRO A C 1
ATOM 1289 O O . PRO A 1 165 ? -16.694 -2.880 -4.260 1.00 91.75 165 PRO A O 1
ATOM 1292 N N . ASN A 1 166 ? -15.817 -3.846 -2.417 1.00 87.75 166 ASN A N 1
ATOM 1293 C CA . ASN A 1 166 ? -15.423 -5.132 -3.013 1.00 87.75 166 ASN A CA 1
ATOM 1294 C C . ASN A 1 166 ? -14.504 -5.048 -4.243 1.00 87.75 166 ASN A C 1
ATOM 1296 O O . ASN A 1 166 ? -14.443 -5.986 -5.040 1.00 87.75 166 ASN A O 1
ATOM 1300 N N . LYS A 1 167 ? -13.800 -3.927 -4.432 1.00 94.56 167 LYS A N 1
ATOM 1301 C CA . LYS A 1 167 ? -12.883 -3.715 -5.556 1.00 94.56 167 LYS A CA 1
ATOM 1302 C C . LYS A 1 167 ? -11.704 -2.850 -5.131 1.00 94.56 167 LYS A C 1
ATOM 1304 O O . LYS A 1 167 ? -11.751 -2.112 -4.155 1.00 94.56 167 LYS A O 1
ATOM 1309 N N . VAL A 1 168 ? -10.647 -2.893 -5.920 1.00 97.12 168 VAL A N 1
ATOM 1310 C CA . VAL A 1 168 ? -9.481 -2.028 -5.767 1.00 97.12 168 VAL A CA 1
ATOM 1311 C C . VAL A 1 168 ? -8.996 -1.664 -7.157 1.00 97.12 168 VAL A C 1
ATOM 1313 O O . VAL A 1 168 ? -9.011 -2.494 -8.065 1.00 97.12 168 VAL A O 1
ATOM 1316 N N . ILE A 1 169 ? -8.635 -0.401 -7.337 1.00 98.00 169 ILE A N 1
ATOM 1317 C CA . ILE A 1 169 ? -8.115 0.118 -8.599 1.00 98.00 169 ILE A CA 1
ATOM 1318 C C . ILE A 1 169 ? -6.728 0.667 -8.327 1.00 98.00 169 ILE A C 1
ATOM 1320 O O . ILE A 1 169 ? -6.525 1.385 -7.350 1.00 98.00 169 ILE A O 1
ATOM 1324 N N . PHE A 1 170 ? -5.788 0.356 -9.208 1.00 98.31 170 PHE A N 1
ATOM 1325 C CA . PHE A 1 170 ? -4.443 0.907 -9.195 1.00 98.31 170 PHE A CA 1
ATOM 1326 C C . PHE A 1 170 ? -3.998 1.239 -10.618 1.00 98.31 170 PHE A C 1
ATOM 1328 O O . PHE A 1 170 ? -4.550 0.724 -11.590 1.00 98.31 170 PHE A O 1
ATOM 1335 N N . THR A 1 171 ? -3.014 2.124 -10.740 1.00 98.06 171 THR A N 1
ATOM 1336 C CA . THR A 1 171 ? -2.463 2.555 -12.030 1.00 98.06 171 THR A CA 1
ATOM 1337 C C . THR A 1 171 ? -1.050 2.022 -12.215 1.00 98.06 171 THR A C 1
ATOM 1339 O O . THR A 1 171 ? -0.198 2.229 -11.350 1.00 98.06 171 THR A O 1
ATOM 1342 N N . GLU A 1 172 ? -0.806 1.359 -13.347 1.00 96.94 172 GLU A N 1
ATOM 1343 C CA . GLU A 1 172 ? 0.527 0.971 -13.817 1.00 96.94 172 GLU A CA 1
ATOM 1344 C C . GLU A 1 172 ? 0.985 1.940 -14.914 1.00 96.94 172 GLU A C 1
ATOM 1346 O O . GLU A 1 172 ? 0.191 2.370 -15.752 1.00 96.94 172 GLU A O 1
ATOM 1351 N N . PHE A 1 173 ? 2.270 2.283 -14.911 1.00 93.44 173 PHE A N 1
ATOM 1352 C CA . PHE A 1 173 ? 2.901 3.135 -15.908 1.00 93.44 173 PHE A CA 1
ATOM 1353 C C . PHE A 1 173 ? 3.957 2.345 -16.685 1.00 93.44 173 PHE A C 1
ATOM 1355 O O . PHE A 1 173 ? 4.696 1.554 -16.089 1.00 93.44 173 PHE A O 1
ATOM 1362 N N . PRO A 1 174 ? 4.076 2.571 -18.004 1.00 90.69 174 PRO A N 1
ATOM 1363 C CA . PRO A 1 174 ? 5.151 1.977 -18.777 1.00 90.69 174 PRO A CA 1
ATOM 1364 C C . PRO A 1 174 ? 6.504 2.548 -18.344 1.00 90.69 174 PRO A C 1
ATOM 1366 O O . PRO A 1 174 ? 6.613 3.692 -17.898 1.00 90.69 174 PRO A O 1
ATOM 1369 N N . LEU A 1 175 ? 7.553 1.753 -18.544 1.00 85.38 175 LEU A N 1
ATOM 1370 C CA . LEU A 1 175 ? 8.914 2.269 -18.535 1.00 85.38 175 LEU A CA 1
ATOM 1371 C C . LEU A 1 175 ? 9.130 3.049 -19.833 1.00 85.38 175 LEU A C 1
ATOM 1373 O O . LEU A 1 175 ? 9.151 2.465 -20.916 1.00 85.38 175 LEU A O 1
ATOM 1377 N N . SER A 1 176 ? 9.259 4.365 -19.717 1.00 82.19 176 SER A N 1
ATOM 1378 C CA . SER A 1 176 ? 9.567 5.244 -20.842 1.00 82.19 176 SER A CA 1
ATOM 1379 C C . SER A 1 176 ? 11.070 5.482 -20.929 1.00 82.19 176 SER A C 1
ATOM 1381 O O . SER A 1 176 ? 11.739 5.674 -19.916 1.00 82.19 176 SER A O 1
ATOM 1383 N N . GLY A 1 177 ? 11.602 5.464 -22.151 1.00 80.75 177 GLY A N 1
ATOM 1384 C CA . GLY A 1 177 ? 12.960 5.928 -22.417 1.00 80.75 177 GLY A CA 1
ATOM 1385 C C . GLY A 1 177 ? 13.013 7.455 -22.471 1.00 80.75 177 GLY A C 1
ATOM 1386 O O . GLY A 1 177 ? 12.077 8.085 -22.961 1.00 80.75 177 GLY A O 1
ATOM 1387 N N . ALA A 1 178 ? 14.138 8.032 -22.050 1.00 81.88 178 ALA A N 1
ATOM 1388 C CA . ALA A 1 178 ? 14.323 9.481 -21.917 1.00 81.88 178 ALA A CA 1
ATOM 1389 C C . ALA A 1 178 ? 14.189 10.285 -23.229 1.00 81.88 178 ALA A C 1
ATOM 1391 O O . ALA A 1 178 ? 14.022 11.499 -23.190 1.00 81.88 178 ALA A O 1
ATOM 1392 N N . LEU A 1 179 ? 14.251 9.637 -24.401 1.00 81.81 179 LEU A N 1
ATOM 1393 C CA . LEU A 1 179 ? 14.113 10.315 -25.698 1.00 81.81 179 LEU A CA 1
ATOM 1394 C C . LEU A 1 179 ? 12.718 10.919 -25.923 1.00 81.81 179 LEU A C 1
ATOM 1396 O O . LEU A 1 179 ? 12.598 11.869 -26.684 1.00 81.81 179 LEU A O 1
ATOM 1400 N N . ARG A 1 180 ? 11.676 10.373 -25.281 1.00 65.75 180 ARG A N 1
ATOM 1401 C CA . ARG A 1 180 ? 10.288 10.848 -25.423 1.00 65.75 180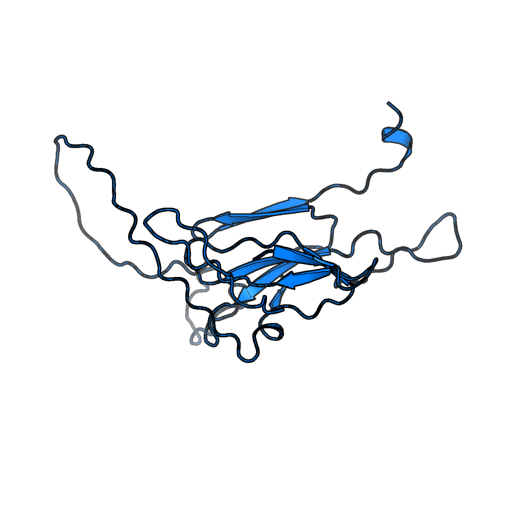 ARG A CA 1
ATOM 1402 C C . ARG A 1 180 ? 9.910 11.968 -24.451 1.00 65.75 180 ARG A C 1
ATOM 1404 O O . ARG A 1 180 ? 8.827 12.514 -24.587 1.00 65.75 180 ARG A O 1
ATOM 1411 N N . ASP A 1 181 ? 10.778 12.301 -23.496 1.00 61.00 181 ASP A N 1
ATOM 1412 C CA . ASP A 1 181 ? 10.509 13.331 -22.480 1.00 61.00 181 ASP A CA 1
ATOM 1413 C C . ASP A 1 181 ? 10.959 14.742 -22.930 1.00 61.00 181 ASP A C 1
ATOM 1415 O O . ASP A 1 181 ? 10.816 15.707 -22.181 1.00 61.00 181 ASP A O 1
ATOM 1419 N N . LEU A 1 182 ? 11.542 14.857 -24.133 1.00 57.75 182 LEU A N 1
ATOM 1420 C CA . LEU A 1 182 ? 12.089 16.092 -24.716 1.00 57.75 182 LEU A CA 1
ATOM 1421 C C . LEU A 1 182 ? 11.201 16.715 -25.814 1.00 57.75 182 LEU A C 1
ATOM 1423 O O . LEU A 1 182 ? 11.596 17.728 -26.393 1.00 57.75 182 LEU A O 1
ATOM 1427 N N . GLU A 1 183 ? 10.036 16.125 -26.097 1.00 48.31 183 GLU A N 1
ATOM 1428 C CA . GLU A 1 183 ? 8.999 16.652 -27.006 1.00 48.31 183 GLU A CA 1
ATOM 1429 C C . GLU A 1 183 ? 7.801 17.190 -26.213 1.00 48.31 183 GLU A C 1
ATOM 1431 O O . GLU A 1 183 ? 7.271 18.254 -26.609 1.00 48.31 183 GLU A O 1
#

Sequence (183 aa):
AYTKHLSLELTAIFLLDLKPSANGKRIKAKDPVQITQPVRYDFSPAFDPEGRWLYFLSSRIYNPIWDTVQTGTSFSRSMKPYLLTLKKDSPNPFEALPHAPGGQETGGTPAGDSSHETQDSNNSTTKQSKDSKKVALEIDLDGIAERIVEFPVSEGVYKQIIGLPNKVIFTEFPLSGALRDLE

Secondary structure (DSSP, 8-state):
-EEEESSSS-EEEEE------TT----PPPPPEE----SSBEEEEEE-TTSSEEEEEEE-----EE-SSSSSEE-S--EEEEEEESSTTPPPTTSPPP--TT---------------------------------------TTGGG-EEE-SS--BEEEEEEEETTEEEEEEE----GGGGG-

Radius of gyration: 21.6 Å; chains: 1; bounding box: 73×55×47 Å